Protein AF-A0A6D2JDB3-F1 (afdb_monomer_lite)

Secondary structure (DSSP, 8-state):
---GGGS-SSGGGG-TTSTT-TTHHHHHHHHHTT-HHHHHHHHHHHHHTT-HHHHHHHHHTT-TT-HHHHHHHHHHHHHHT-HHHHHHHHHHHHHHT--TTSHHHHHHHHHHHHHHHTT----SSTT-------GGG--GGGTTS-S-SS--STTHHHHHHHHHHHH-

pLDDT: mean 83.52, std 17.62, range [36.84, 98.5]

Sequence (168 aa):
MCNLTSLCAEPMDILLGERGIKGRPFFEKCLRSRNRQATYFEALRLAVSGNLYRAIILMESNGTEDPYSVLAAAILSILSGDEEDAGMLLRIFAEKHAPLNSDRARSLGICLTRQISSFCPSYFGRNISSFTYPPDLMPPCVFEHRQTPRICNTCSIYWSARRVYSML

Foldseek 3Di:
DPDVVVVPPDLVLLLPPDDPRPCPVVLVVCVVVLPLVSLQLVLLLCVLVLNLVSSLVSLCSSPLQDLLSLLVSLLSCQQQVVQPSNVVSLVSSCVRPHNQQDPRVLVSLVVNLVSSVSNVRPFDLPSTPGGHYHPVLQQPCCVVDDLDPPDRSSCSSVSSSVSSSRRD

Organism: NCBI:txid1685480

Structure (mmCIF, N/CA/C/O backbone):
data_AF-A0A6D2JDB3-F1
#
_entry.id   AF-A0A6D2JDB3-F1
#
loop_
_atom_site.group_PDB
_atom_site.id
_atom_site.type_symbol
_atom_site.label_atom_id
_atom_site.label_alt_id
_atom_site.label_comp_id
_atom_site.label_asym_id
_atom_site.label_entity_id
_atom_site.label_seq_id
_atom_site.pdbx_PDB_ins_code
_atom_site.Cartn_x
_atom_site.Cartn_y
_atom_site.Cartn_z
_atom_site.occupancy
_atom_site.B_iso_or_equiv
_atom_site.auth_seq_id
_atom_site.auth_comp_id
_atom_site.auth_asym_id
_atom_site.auth_atom_id
_atom_site.pdbx_PDB_model_num
ATOM 1 N N . MET A 1 1 ? -8.151 -16.778 14.852 1.00 36.84 1 MET A N 1
ATOM 2 C CA . MET A 1 1 ? -7.940 -15.401 14.350 1.00 36.84 1 MET A CA 1
ATOM 3 C C . MET A 1 1 ? -9.289 -14.705 14.296 1.00 36.84 1 MET A C 1
ATOM 5 O O . MET A 1 1 ? -10.201 -15.259 13.701 1.00 36.84 1 MET A O 1
ATOM 9 N N . CYS A 1 2 ? -9.446 -13.563 14.969 1.00 36.88 2 CYS A N 1
ATOM 10 C CA . CYS A 1 2 ? -10.681 -12.774 14.926 1.00 36.88 2 CYS A CA 1
ATOM 11 C C . CYS A 1 2 ? -10.732 -12.061 13.568 1.00 36.88 2 CYS A C 1
ATOM 13 O O . CYS A 1 2 ? -9.912 -11.181 13.314 1.00 36.88 2 CYS A O 1
ATOM 15 N N . ASN A 1 3 ? -11.612 -12.512 12.677 1.00 47.25 3 ASN A N 1
ATOM 16 C CA . ASN A 1 3 ? -11.744 -11.977 11.330 1.00 47.25 3 ASN A CA 1
ATOM 17 C C . ASN A 1 3 ? -12.623 -10.720 11.402 1.00 47.25 3 ASN A C 1
ATOM 19 O O . ASN A 1 3 ? -13.842 -10.831 11.469 1.00 47.25 3 ASN A O 1
ATOM 23 N N . LEU A 1 4 ? -12.032 -9.521 11.458 1.00 54.72 4 LEU A N 1
ATOM 24 C CA . LEU A 1 4 ? -12.818 -8.280 11.586 1.00 54.72 4 LEU A CA 1
ATOM 25 C C . LEU A 1 4 ? -13.797 -8.102 10.417 1.00 54.72 4 LEU A C 1
ATOM 27 O O . LEU A 1 4 ? -14.872 -7.550 10.607 1.00 54.72 4 LEU A O 1
ATOM 31 N N . THR A 1 5 ? -13.485 -8.652 9.241 1.00 50.12 5 THR A N 1
ATOM 32 C CA . THR A 1 5 ? -14.391 -8.653 8.084 1.00 50.12 5 THR A CA 1
ATOM 33 C C . THR A 1 5 ? -15.610 -9.557 8.251 1.00 50.12 5 THR A C 1
ATOM 35 O O . THR A 1 5 ? -16.585 -9.340 7.549 1.00 50.12 5 THR A O 1
ATOM 38 N N . SER A 1 6 ? -15.615 -10.535 9.170 1.00 44.53 6 SER A N 1
ATOM 39 C CA . SER A 1 6 ? -16.826 -11.321 9.469 1.00 44.53 6 SER A CA 1
ATOM 40 C C . SER A 1 6 ? -17.741 -10.657 10.501 1.00 44.53 6 SER A C 1
ATOM 42 O O . SER A 1 6 ? -18.837 -11.150 10.738 1.00 44.53 6 SER A O 1
ATOM 44 N N . LEU A 1 7 ? -17.289 -9.576 11.147 1.00 44.28 7 LEU A N 1
ATOM 45 C CA . LEU A 1 7 ? -18.079 -8.789 12.103 1.00 44.28 7 LEU A CA 1
ATOM 46 C C . LEU A 1 7 ? -18.714 -7.546 11.466 1.00 44.28 7 LEU A C 1
ATOM 48 O O . LEU A 1 7 ? -19.471 -6.843 12.131 1.00 44.28 7 LEU A O 1
ATOM 52 N N . CYS A 1 8 ? -18.408 -7.280 10.199 1.00 46.88 8 CYS A N 1
ATOM 53 C CA . CYS A 1 8 ? -18.881 -6.122 9.458 1.00 46.88 8 CYS A CA 1
ATOM 54 C C . CYS A 1 8 ? -19.668 -6.650 8.262 1.00 46.88 8 CYS A C 1
ATOM 56 O O . CYS A 1 8 ? -19.078 -7.140 7.300 1.00 46.88 8 CYS A O 1
ATOM 58 N N . ALA A 1 9 ? -20.998 -6.639 8.376 1.00 41.81 9 ALA A N 1
ATOM 59 C CA . ALA A 1 9 ? -21.890 -7.128 7.328 1.00 41.81 9 ALA A CA 1
ATOM 60 C C . ALA A 1 9 ? -21.818 -6.220 6.093 1.00 41.81 9 ALA A C 1
ATOM 62 O O . ALA A 1 9 ? -21.988 -6.692 4.970 1.00 41.81 9 ALA A O 1
ATOM 63 N N . GLU A 1 10 ? -21.472 -4.946 6.298 1.00 42.44 10 GLU A N 1
ATOM 64 C CA . GLU A 1 10 ? -21.186 -4.000 5.229 1.00 42.44 10 GLU A CA 1
ATOM 65 C C . GLU A 1 10 ? -19.848 -3.272 5.456 1.00 42.44 10 GLU A C 1
ATOM 67 O O . GLU A 1 10 ? -19.483 -2.986 6.598 1.00 42.44 10 GLU A O 1
ATOM 72 N N . PRO A 1 11 ? -19.114 -2.889 4.390 1.00 44.84 11 PRO A N 1
ATOM 73 C CA . PRO A 1 11 ? -17.934 -2.017 4.493 1.00 44.84 11 PRO A CA 1
ATOM 74 C C . PRO A 1 11 ? -18.216 -0.709 5.257 1.00 44.84 11 PRO A C 1
ATOM 76 O O . PRO A 1 11 ? -17.314 -0.135 5.865 1.00 44.84 11 PRO A O 1
ATOM 79 N N . MET A 1 12 ? -19.487 -0.287 5.267 1.00 45.12 12 MET A N 1
ATOM 80 C CA . MET A 1 12 ? -20.017 0.871 5.988 1.00 45.12 12 MET A CA 1
ATOM 81 C C . MET A 1 12 ? -20.051 0.683 7.516 1.00 45.12 12 MET A C 1
ATOM 83 O O . MET A 1 12 ? -20.006 1.670 8.243 1.00 45.12 12 MET A O 1
ATOM 87 N N . ASP A 1 13 ? -20.032 -0.549 8.040 1.00 45.94 13 ASP A N 1
ATOM 88 C CA . ASP A 1 13 ? -19.907 -0.797 9.489 1.00 45.94 13 ASP A CA 1
ATOM 89 C C . ASP A 1 13 ? -18.512 -0.410 10.023 1.00 45.94 13 ASP A C 1
ATOM 91 O O . ASP A 1 13 ? -18.325 -0.207 11.227 1.00 45.94 13 ASP A O 1
ATOM 95 N N . ILE A 1 14 ? -17.536 -0.283 9.111 1.00 50.38 14 ILE A N 1
ATOM 96 C CA . ILE A 1 14 ? -16.178 0.236 9.333 1.00 50.38 14 ILE A CA 1
ATOM 97 C C . ILE A 1 14 ? -16.034 1.643 8.721 1.00 50.38 14 ILE A C 1
ATOM 99 O O . ILE A 1 14 ? -14.917 2.143 8.607 1.00 50.38 14 ILE A O 1
ATOM 103 N N . LEU A 1 15 ? -17.115 2.342 8.340 1.00 48.50 15 LEU A N 1
ATOM 104 C CA . LEU A 1 15 ? -17.003 3.769 8.021 1.00 48.50 15 LEU A CA 1
ATOM 105 C C . LEU A 1 15 ? -16.754 4.561 9.303 1.00 48.50 15 LEU A C 1
ATOM 107 O O . LEU A 1 15 ? -17.623 5.122 9.965 1.00 48.50 15 LEU A O 1
ATOM 111 N N . LEU A 1 16 ? -15.481 4.575 9.659 1.00 53.53 16 LEU A N 1
ATOM 112 C CA . LEU A 1 16 ? -14.884 5.297 10.753 1.00 53.53 16 LEU A CA 1
ATOM 113 C C . LEU A 1 16 ? -14.836 6.778 10.343 1.00 53.53 16 LEU A C 1
ATOM 115 O O . LEU A 1 16 ? -13.809 7.290 9.913 1.00 53.53 16 LEU A O 1
ATOM 119 N N . GLY A 1 17 ? -15.975 7.454 10.429 1.00 39.03 17 GLY A N 1
ATOM 120 C CA . GLY A 1 17 ? -16.103 8.878 10.109 1.00 39.03 17 GLY A CA 1
ATOM 121 C C . GLY A 1 17 ? -17.090 9.604 11.014 1.00 39.03 17 GLY A C 1
ATOM 122 O O . GLY A 1 17 ? -16.839 10.742 11.400 1.00 39.03 17 GLY A O 1
ATOM 123 N N . GLU A 1 18 ? -18.150 8.927 11.456 1.00 40.22 18 GLU A N 1
ATOM 124 C CA . GLU A 1 18 ? -19.185 9.539 12.285 1.00 40.22 18 GLU A CA 1
ATOM 125 C C . GLU A 1 18 ? -19.285 8.860 13.655 1.00 40.22 18 GLU A C 1
ATOM 127 O O . GLU A 1 18 ? -19.338 7.633 13.790 1.00 40.22 18 GLU A O 1
ATOM 132 N N . ARG A 1 19 ? -19.296 9.677 14.716 1.00 40.16 19 ARG A N 1
ATOM 133 C CA . ARG A 1 19 ? -19.653 9.226 16.066 1.00 40.16 19 ARG A CA 1
ATOM 134 C C . ARG A 1 19 ? -21.084 8.679 16.003 1.00 40.16 19 ARG A C 1
ATOM 136 O O . ARG A 1 19 ? -22.013 9.463 15.876 1.00 40.16 19 ARG A O 1
ATOM 143 N N . GLY A 1 20 ? -21.266 7.361 16.099 1.00 44.31 20 GLY A N 1
ATOM 144 C CA . GLY A 1 20 ? -22.612 6.767 16.127 1.00 44.31 20 GLY A CA 1
ATOM 145 C C . GLY A 1 20 ? -22.735 5.316 15.657 1.00 44.31 20 GLY A C 1
ATOM 146 O O . GLY A 1 20 ? -23.745 4.680 15.946 1.00 44.31 20 GLY A O 1
ATOM 147 N N . ILE A 1 21 ? -21.724 4.749 14.990 1.00 53.97 21 ILE A N 1
ATOM 148 C CA . ILE A 1 21 ? -21.792 3.360 14.506 1.00 53.97 21 ILE A CA 1
ATOM 149 C C . ILE A 1 21 ? -21.445 2.378 15.637 1.00 53.97 21 ILE A C 1
ATOM 151 O O . ILE A 1 21 ? -20.402 2.495 16.290 1.00 53.97 21 ILE A O 1
ATOM 155 N N . LYS A 1 22 ? -22.308 1.373 15.849 1.00 53.72 22 LYS A N 1
ATOM 156 C CA . LYS A 1 22 ? -22.229 0.361 16.927 1.00 53.72 22 LYS A CA 1
ATOM 157 C C . LYS A 1 22 ? -20.887 -0.401 16.994 1.00 53.72 22 LYS A C 1
ATOM 159 O O . LYS A 1 22 ? -20.575 -0.973 18.036 1.00 53.72 22 LYS A O 1
ATOM 164 N N . GLY A 1 23 ? -20.077 -0.381 15.931 1.00 64.25 23 GLY A N 1
ATOM 165 C CA . GLY A 1 23 ? -18.778 -1.060 15.841 1.00 64.25 23 GLY A CA 1
ATOM 166 C C . GLY A 1 23 ? -17.559 -0.285 16.369 1.00 64.25 23 GLY A C 1
ATOM 167 O O . GLY A 1 23 ? -16.539 -0.912 16.670 1.00 64.25 23 GLY A O 1
ATOM 168 N N . ARG A 1 24 ? -17.624 1.049 16.542 1.00 71.38 24 ARG A N 1
ATOM 169 C CA . ARG A 1 24 ? -16.438 1.863 16.904 1.00 71.38 24 ARG A CA 1
ATOM 170 C C . ARG A 1 24 ? -15.790 1.452 18.240 1.00 71.38 24 ARG A C 1
ATOM 172 O O . ARG A 1 24 ? -14.570 1.288 18.253 1.00 71.38 24 ARG A O 1
ATOM 179 N N . PRO A 1 25 ? -16.535 1.200 19.337 1.00 76.44 25 PRO A N 1
ATOM 180 C CA . PRO A 1 25 ? -15.920 0.782 20.600 1.00 76.44 25 PRO A CA 1
ATOM 181 C C . PRO A 1 25 ? -15.194 -0.568 20.512 1.00 76.44 25 PRO A C 1
ATOM 183 O O . PRO A 1 25 ? -14.181 -0.771 21.179 1.00 76.44 25 PRO A O 1
ATOM 186 N N . PHE A 1 26 ? -15.696 -1.502 19.697 1.00 75.94 26 PHE A N 1
ATOM 187 C CA . PHE A 1 26 ? -15.031 -2.787 19.469 1.00 75.94 26 PHE A CA 1
ATOM 188 C C . PHE A 1 26 ? -13.758 -2.608 18.636 1.00 75.94 26 PHE A C 1
ATOM 190 O O . PHE A 1 26 ? -12.701 -3.102 19.023 1.00 75.94 26 PHE A O 1
ATOM 197 N N . PHE A 1 27 ? -13.829 -1.829 17.555 1.00 79.81 27 PHE A N 1
ATOM 198 C CA . PHE A 1 27 ? -12.667 -1.494 16.734 1.00 79.81 27 PHE A CA 1
ATOM 199 C C . PHE A 1 27 ? -11.551 -0.830 17.556 1.00 79.81 27 PHE A C 1
ATOM 201 O O . PHE A 1 27 ? -10.388 -1.213 17.458 1.00 79.81 27 PHE A O 1
ATOM 208 N N . GLU A 1 28 ? -11.900 0.104 18.443 1.00 82.00 28 GLU A N 1
ATOM 209 C CA . GLU A 1 28 ? -10.940 0.740 19.350 1.00 82.00 28 GLU A CA 1
ATOM 210 C C . GLU A 1 28 ? -10.292 -0.249 20.322 1.00 82.00 28 GLU A C 1
ATOM 212 O O . GLU A 1 28 ? -9.105 -0.117 20.623 1.00 82.00 28 GLU A O 1
ATOM 217 N N . LYS A 1 29 ? -11.026 -1.265 20.795 1.00 84.50 29 LYS A N 1
ATOM 218 C CA . LYS A 1 29 ? -10.425 -2.361 21.570 1.00 84.50 29 LYS A CA 1
ATOM 219 C C . LYS A 1 29 ? -9.432 -3.149 20.714 1.00 84.50 29 LYS A C 1
ATOM 221 O O . LYS A 1 29 ? -8.321 -3.390 21.173 1.00 84.50 29 LYS A O 1
ATOM 226 N N . CYS A 1 30 ? -9.780 -3.484 19.469 1.00 86.31 30 CYS A N 1
ATOM 227 C CA . CYS A 1 30 ? -8.868 -4.167 18.546 1.00 86.31 30 CYS A CA 1
ATOM 228 C C . CYS A 1 30 ? -7.588 -3.360 18.282 1.00 86.31 30 CYS A C 1
ATOM 230 O O . CYS A 1 30 ? -6.501 -3.938 18.291 1.00 86.31 30 CYS A O 1
ATOM 232 N N . LEU A 1 31 ? -7.701 -2.039 18.111 1.00 85.88 31 LEU A N 1
ATOM 233 C CA . LEU A 1 31 ? -6.550 -1.142 17.977 1.00 85.88 31 LEU A CA 1
ATOM 234 C C . LEU A 1 31 ? -5.658 -1.157 19.221 1.00 85.88 31 LEU A C 1
ATOM 236 O O . LEU A 1 31 ? -4.447 -1.331 19.106 1.00 85.88 31 LEU A O 1
ATOM 240 N N . ARG A 1 32 ? -6.242 -1.039 20.423 1.00 87.38 32 ARG A N 1
ATOM 241 C CA . ARG A 1 32 ? -5.481 -1.105 21.688 1.00 87.38 32 ARG A CA 1
ATOM 242 C C . ARG A 1 32 ? -4.769 -2.447 21.863 1.00 87.38 32 ARG A C 1
ATOM 244 O O . ARG A 1 32 ? -3.681 -2.489 22.426 1.00 87.38 32 ARG A O 1
ATOM 251 N N . SER A 1 33 ? -5.352 -3.526 21.346 1.00 88.19 33 SER A N 1
ATOM 252 C CA . SER A 1 33 ? -4.750 -4.864 21.324 1.00 88.19 33 SER A CA 1
ATOM 253 C C . SER A 1 33 ? -3.759 -5.091 20.174 1.00 88.19 33 SER A C 1
ATOM 255 O O . SER A 1 33 ? -3.320 -6.224 19.989 1.00 88.19 33 SER A O 1
ATOM 257 N N . ARG A 1 34 ? -3.404 -4.057 19.395 1.00 86.88 34 ARG A N 1
ATOM 258 C CA . ARG A 1 34 ? -2.493 -4.138 18.236 1.00 86.88 34 ARG A CA 1
ATOM 259 C C . ARG A 1 34 ? -2.915 -5.187 17.199 1.00 86.88 34 ARG A C 1
ATOM 261 O O . ARG A 1 34 ? -2.085 -5.883 16.616 1.00 86.88 34 ARG A O 1
ATOM 268 N N . ASN A 1 35 ? -4.220 -5.334 16.972 1.00 90.44 35 ASN A N 1
ATOM 269 C CA . ASN A 1 35 ? -4.718 -6.204 15.914 1.00 90.44 35 ASN A CA 1
ATOM 270 C C . ASN A 1 35 ? -4.296 -5.649 14.544 1.00 90.44 35 ASN A C 1
ATOM 272 O O . ASN A 1 35 ? -4.711 -4.552 14.180 1.00 90.44 35 ASN A O 1
ATOM 276 N N . ARG A 1 36 ? -3.535 -6.434 13.769 1.00 90.00 36 ARG A N 1
ATOM 277 C CA . ARG A 1 36 ? -2.964 -5.986 12.486 1.00 90.00 36 ARG A CA 1
ATOM 278 C C . ARG A 1 36 ? -3.999 -5.428 11.513 1.00 90.00 36 ARG A C 1
ATOM 280 O O . ARG A 1 36 ? -3.769 -4.391 10.900 1.00 90.00 36 ARG A O 1
ATOM 287 N N . GLN A 1 37 ? -5.152 -6.085 11.405 1.00 89.38 37 GLN A N 1
ATOM 288 C CA . GLN A 1 37 ? -6.220 -5.669 10.501 1.00 89.38 37 GLN A CA 1
ATOM 289 C C . GLN A 1 37 ? -6.844 -4.342 10.954 1.00 89.38 37 GLN A C 1
ATOM 291 O O . GLN A 1 37 ? -7.047 -3.455 10.131 1.00 89.38 37 GLN A O 1
ATOM 296 N N . ALA A 1 38 ? -7.096 -4.171 12.255 1.00 88.81 38 ALA A N 1
ATOM 297 C CA . ALA A 1 38 ? -7.592 -2.902 12.789 1.00 88.81 38 ALA A CA 1
ATOM 298 C C . ALA A 1 38 ? -6.576 -1.768 12.580 1.00 88.81 38 ALA A C 1
ATOM 300 O O . ALA A 1 38 ? -6.945 -0.702 12.095 1.00 88.81 38 ALA A O 1
ATOM 301 N N . THR A 1 39 ? -5.299 -2.023 12.880 1.00 91.50 39 THR A N 1
ATOM 302 C CA . THR A 1 39 ? -4.186 -1.090 12.653 1.00 91.50 39 THR A CA 1
ATOM 303 C C . THR A 1 39 ? -4.124 -0.646 11.191 1.00 91.50 39 THR A C 1
ATOM 305 O O . THR A 1 39 ? -4.078 0.549 10.909 1.00 91.50 39 THR A O 1
ATOM 308 N N . TYR A 1 40 ? -4.212 -1.598 10.259 1.00 93.94 40 TYR A N 1
ATOM 309 C CA . TYR A 1 40 ? -4.222 -1.336 8.822 1.00 93.94 40 TYR A CA 1
ATOM 310 C C . TYR A 1 40 ? -5.393 -0.433 8.402 1.00 93.94 40 TYR A C 1
ATOM 312 O O . TYR A 1 40 ? -5.185 0.586 7.745 1.00 93.94 40 TYR A O 1
ATOM 320 N N . PHE A 1 41 ? -6.623 -0.753 8.816 1.00 91.56 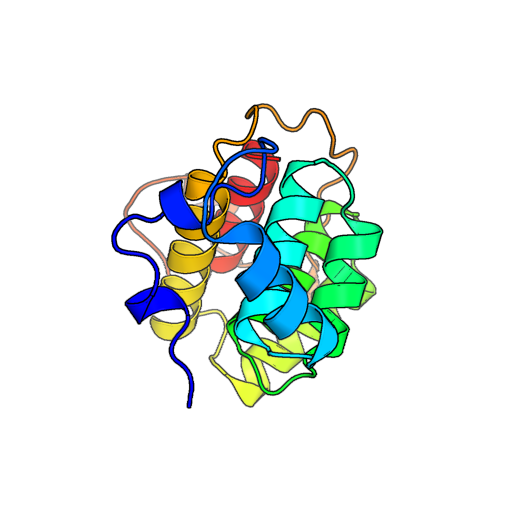41 PHE A N 1
ATOM 321 C CA . PHE A 1 41 ? -7.796 0.049 8.446 1.00 91.56 41 PHE A CA 1
ATOM 322 C C . PHE A 1 41 ? -7.810 1.439 9.093 1.00 91.56 41 PHE A C 1
ATOM 324 O O . PHE A 1 41 ? -8.237 2.400 8.453 1.00 91.56 41 PHE A O 1
ATOM 331 N N . GLU A 1 42 ? -7.315 1.586 10.324 1.00 91.12 42 GLU A N 1
ATOM 332 C CA . GLU A 1 42 ? -7.157 2.910 10.938 1.00 91.12 42 GLU A CA 1
ATOM 333 C C . GLU A 1 42 ? -6.095 3.738 10.204 1.00 91.12 42 GLU A C 1
ATOM 335 O O . GLU A 1 42 ? -6.278 4.942 10.032 1.00 91.12 42 GLU A O 1
ATOM 340 N N . ALA A 1 43 ? -5.030 3.108 9.702 1.00 94.19 43 ALA A N 1
ATOM 341 C CA . ALA A 1 43 ? -4.034 3.793 8.887 1.00 94.19 43 ALA A CA 1
ATOM 342 C C . ALA A 1 43 ? -4.627 4.291 7.561 1.00 94.19 43 ALA A C 1
ATOM 344 O O . ALA A 1 43 ? -4.409 5.443 7.192 1.00 94.19 43 ALA A O 1
ATOM 345 N N . LEU A 1 44 ? -5.447 3.479 6.880 1.00 93.50 44 LEU A N 1
ATOM 346 C CA . LEU A 1 44 ? -6.166 3.925 5.679 1.00 93.50 44 LEU A CA 1
ATOM 347 C C . LEU A 1 44 ? -7.083 5.118 5.973 1.00 93.50 44 LEU A C 1
ATOM 349 O O . LEU A 1 44 ? -7.070 6.102 5.235 1.00 93.50 44 LEU A O 1
ATOM 353 N N . ARG A 1 45 ? -7.831 5.072 7.081 1.00 90.19 45 ARG A N 1
ATOM 354 C CA . ARG A 1 45 ? -8.682 6.184 7.526 1.00 90.19 45 ARG A CA 1
ATOM 355 C C . ARG A 1 45 ? -7.871 7.463 7.765 1.00 90.19 45 ARG A C 1
ATOM 357 O O . ARG A 1 45 ? -8.298 8.546 7.368 1.00 90.19 45 ARG A O 1
ATOM 364 N N . LEU A 1 46 ? -6.704 7.348 8.404 1.00 90.94 46 LEU A N 1
ATOM 365 C CA . LEU A 1 46 ? -5.795 8.474 8.631 1.00 90.94 46 LEU A CA 1
ATOM 366 C C . LEU A 1 46 ? -5.274 9.054 7.312 1.00 90.94 46 LEU A C 1
ATOM 368 O O . LEU A 1 46 ? -5.298 10.276 7.154 1.00 90.94 46 LEU A O 1
ATOM 372 N N . ALA A 1 47 ? -4.891 8.201 6.359 1.00 91.50 47 ALA A N 1
ATOM 373 C CA . ALA A 1 47 ? -4.455 8.629 5.033 1.00 91.50 47 ALA A CA 1
ATOM 374 C C . ALA A 1 47 ? -5.562 9.405 4.301 1.00 91.50 47 ALA A C 1
ATOM 376 O O . ALA A 1 47 ? -5.313 10.497 3.803 1.00 91.50 47 ALA A O 1
ATOM 377 N N . VAL A 1 48 ? -6.803 8.902 4.331 1.00 89.19 48 VAL A N 1
ATOM 378 C CA . VAL A 1 48 ? -7.990 9.577 3.766 1.00 89.19 48 VAL A CA 1
ATOM 379 C C . VAL A 1 48 ? -8.279 10.917 4.440 1.00 89.19 48 VAL A C 1
ATOM 381 O O . VAL A 1 48 ? -8.683 11.863 3.772 1.00 89.19 48 VAL A O 1
ATOM 384 N N . SER A 1 49 ? -8.006 11.048 5.740 1.00 87.50 49 SER A N 1
ATOM 385 C CA . SE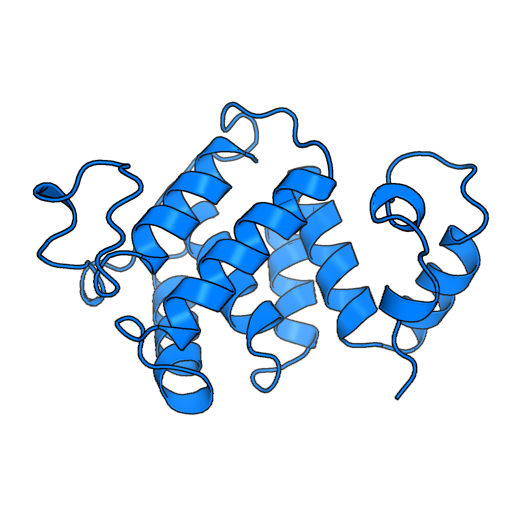R A 1 49 ? -8.107 12.336 6.442 1.00 87.50 49 SER A CA 1
ATOM 386 C C . SER A 1 49 ? -6.945 13.307 6.169 1.00 87.50 49 SER A C 1
ATOM 388 O O . SER A 1 49 ? -6.905 14.379 6.767 1.00 87.50 49 SER A O 1
ATOM 390 N N . GLY A 1 50 ? -5.988 12.935 5.310 1.00 87.50 50 GLY A N 1
ATOM 391 C CA . GLY A 1 50 ? -4.819 13.747 4.961 1.00 87.50 50 GLY A CA 1
ATOM 392 C C . GLY A 1 50 ? -3.610 13.571 5.887 1.00 87.50 50 GLY A C 1
ATOM 393 O O . GLY A 1 50 ? -2.612 14.269 5.735 1.00 87.50 50 GLY A O 1
ATOM 394 N N . ASN A 1 51 ? -3.650 12.644 6.849 1.00 90.75 51 ASN A N 1
ATOM 395 C CA . ASN A 1 51 ? -2.548 12.415 7.786 1.00 90.75 51 ASN A CA 1
ATOM 396 C C . ASN A 1 51 ? -1.659 11.244 7.336 1.00 90.75 51 ASN A C 1
ATOM 398 O O . ASN A 1 51 ? -1.637 10.186 7.971 1.00 90.75 51 ASN A O 1
ATOM 402 N N . LEU A 1 52 ? -0.940 11.441 6.225 1.00 92.06 52 LEU A N 1
ATOM 403 C CA . LEU A 1 52 ? -0.075 10.416 5.625 1.00 92.06 52 LEU A CA 1
ATOM 404 C C . LEU A 1 52 ? 1.014 9.937 6.590 1.00 92.06 52 LEU A C 1
ATOM 406 O O . LEU A 1 52 ? 1.192 8.736 6.757 1.00 92.06 52 LEU A O 1
ATOM 410 N N . TYR A 1 53 ? 1.677 10.859 7.291 1.00 93.12 53 TYR A N 1
ATOM 411 C CA . TYR A 1 53 ? 2.760 10.530 8.222 1.00 93.12 53 TYR A CA 1
ATOM 412 C C . TYR A 1 53 ? 2.319 9.541 9.312 1.00 93.12 53 TYR A C 1
ATOM 414 O O . TYR A 1 53 ? 2.950 8.507 9.523 1.00 93.12 53 TYR A O 1
ATOM 422 N N . ARG A 1 54 ? 1.188 9.809 9.983 1.00 94.88 54 ARG A N 1
ATOM 423 C CA . ARG A 1 54 ? 0.674 8.881 11.004 1.00 94.88 54 ARG A CA 1
ATOM 424 C C . ARG A 1 54 ? 0.170 7.577 10.401 1.00 94.88 54 ARG A C 1
ATOM 426 O O . ARG A 1 54 ? 0.255 6.551 11.069 1.00 94.88 54 ARG A O 1
ATOM 433 N N . ALA A 1 55 ? -0.369 7.612 9.184 1.00 95.50 55 ALA A N 1
ATOM 434 C CA . ALA A 1 55 ? -0.795 6.406 8.489 1.00 95.50 55 ALA A CA 1
ATOM 435 C C . ALA A 1 55 ? 0.394 5.476 8.198 1.00 95.50 55 ALA A C 1
ATOM 437 O O . ALA A 1 55 ? 0.310 4.294 8.519 1.00 95.50 55 ALA A O 1
ATOM 438 N N . ILE A 1 56 ? 1.505 6.012 7.681 1.00 96.44 56 ILE A N 1
ATOM 439 C CA . ILE A 1 56 ? 2.733 5.255 7.384 1.00 96.44 56 ILE A CA 1
ATOM 440 C C . ILE A 1 56 ? 3.277 4.596 8.655 1.00 96.44 56 ILE A C 1
ATOM 442 O O . ILE A 1 56 ? 3.370 3.372 8.706 1.00 96.44 56 ILE A O 1
ATOM 446 N N . ILE A 1 57 ? 3.490 5.370 9.727 1.00 96.44 57 ILE A N 1
ATOM 447 C CA . ILE A 1 57 ? 3.969 4.841 11.020 1.00 96.44 57 ILE A CA 1
ATOM 448 C C . ILE A 1 57 ? 3.079 3.704 11.527 1.00 96.44 57 ILE A C 1
ATOM 450 O O . ILE A 1 57 ? 3.553 2.693 12.053 1.00 96.44 57 ILE A O 1
ATOM 454 N N . LEU A 1 58 ? 1.762 3.867 11.397 1.00 95.12 58 LEU A N 1
ATOM 455 C CA . LEU A 1 58 ? 0.819 2.871 11.875 1.00 95.12 58 LEU A CA 1
ATOM 456 C C . LEU A 1 58 ? 0.896 1.585 11.037 1.00 95.12 58 LEU A C 1
ATOM 458 O O . LEU A 1 58 ? 0.863 0.496 11.608 1.00 95.12 58 LEU A O 1
ATOM 462 N N . MET A 1 59 ? 1.067 1.689 9.717 1.00 95.00 59 MET A N 1
ATOM 463 C CA . MET A 1 59 ? 1.279 0.529 8.845 1.00 95.00 59 MET A CA 1
ATOM 464 C C . MET A 1 59 ? 2.596 -0.183 9.144 1.00 95.00 59 MET A C 1
ATOM 466 O O . MET A 1 59 ? 2.607 -1.404 9.273 1.00 95.00 59 MET A O 1
ATOM 470 N N . GLU A 1 60 ? 3.686 0.552 9.334 1.00 94.88 60 GLU A N 1
ATOM 471 C CA . GLU A 1 60 ? 4.990 -0.025 9.676 1.00 94.88 60 GLU A CA 1
ATOM 472 C C . GLU A 1 60 ? 4.976 -0.740 11.030 1.00 94.88 60 GLU A C 1
ATOM 474 O O . GLU A 1 60 ? 5.648 -1.756 11.208 1.00 94.88 60 GLU A O 1
ATOM 479 N N . SER A 1 61 ? 4.139 -0.287 11.970 1.00 94.38 61 SER A N 1
ATOM 480 C CA . SER A 1 61 ? 3.968 -0.952 13.268 1.00 94.38 61 SER A CA 1
ATOM 481 C C . SER A 1 61 ? 3.392 -2.375 13.168 1.00 94.38 61 SER A C 1
ATOM 483 O O . SER A 1 61 ? 3.561 -3.169 14.099 1.00 94.38 61 SER A O 1
ATOM 485 N N . ASN A 1 62 ? 2.759 -2.737 12.041 1.00 93.56 62 ASN A N 1
ATOM 486 C CA . ASN A 1 62 ? 2.353 -4.118 11.758 1.00 93.56 62 ASN A CA 1
ATOM 487 C C . ASN A 1 62 ? 3.529 -5.027 11.362 1.00 93.56 62 ASN A C 1
ATOM 489 O O . ASN A 1 62 ? 3.360 -6.251 11.302 1.00 93.56 62 ASN A O 1
ATOM 493 N N . GLY A 1 63 ? 4.710 -4.447 11.142 1.00 92.62 63 GLY A N 1
ATOM 494 C CA . GLY A 1 63 ? 5.904 -5.127 10.671 1.00 92.62 63 GLY A CA 1
ATOM 495 C C . GLY A 1 63 ? 5.845 -5.463 9.183 1.00 92.62 63 GLY A C 1
ATOM 496 O O . GLY A 1 63 ? 4.921 -5.098 8.459 1.00 92.62 63 GLY A O 1
ATOM 497 N N . THR A 1 64 ? 6.845 -6.212 8.727 1.00 94.31 64 THR A N 1
ATOM 498 C CA . THR A 1 64 ? 7.033 -6.532 7.303 1.00 94.31 64 THR A CA 1
ATOM 499 C C . THR A 1 64 ? 6.360 -7.834 6.862 1.00 94.31 64 THR A C 1
ATOM 501 O O . THR A 1 64 ? 6.500 -8.232 5.711 1.00 94.31 64 THR A O 1
ATOM 504 N N . GLU A 1 65 ? 5.616 -8.492 7.754 1.00 93.50 65 GLU A N 1
ATOM 505 C CA . GLU A 1 65 ? 4.954 -9.782 7.504 1.00 93.50 65 GLU A CA 1
ATOM 506 C C . GLU A 1 65 ? 3.531 -9.637 6.938 1.00 93.50 65 GLU A C 1
ATOM 508 O O . GLU A 1 65 ? 2.964 -10.610 6.446 1.00 93.50 65 GLU A O 1
ATOM 513 N N . ASP A 1 66 ? 2.932 -8.442 6.998 1.00 93.38 66 ASP A N 1
ATOM 514 C CA . ASP A 1 66 ? 1.610 -8.186 6.420 1.00 93.38 66 ASP A CA 1
ATOM 515 C C . ASP A 1 66 ? 1.730 -7.513 5.037 1.00 93.38 66 ASP A C 1
ATOM 517 O O . ASP A 1 66 ? 2.111 -6.341 4.964 1.00 93.38 66 ASP A O 1
ATOM 521 N N . PRO A 1 67 ? 1.379 -8.200 3.930 1.00 95.56 67 PRO A N 1
ATOM 522 C CA . PRO A 1 67 ? 1.566 -7.668 2.579 1.00 95.56 67 PRO A CA 1
ATOM 523 C C . PRO A 1 67 ? 0.768 -6.387 2.326 1.00 95.56 67 PRO A C 1
ATOM 525 O O . PRO A 1 67 ? 1.208 -5.531 1.560 1.00 95.56 67 PRO A O 1
ATOM 528 N N . TYR A 1 68 ? -0.406 -6.254 2.951 1.00 95.12 68 TYR A N 1
ATOM 529 C CA . TYR A 1 68 ? -1.261 -5.081 2.792 1.00 95.12 68 TYR A CA 1
ATOM 530 C C . TYR A 1 68 ? -0.643 -3.850 3.442 1.00 95.12 68 TYR A C 1
ATOM 532 O O . TYR A 1 68 ? -0.593 -2.801 2.806 1.00 95.12 68 TYR A O 1
ATOM 540 N N . SER A 1 69 ? -0.148 -3.981 4.672 1.00 96.62 69 SER A N 1
ATOM 541 C CA . SER A 1 69 ? 0.501 -2.888 5.395 1.00 96.62 69 SER A CA 1
ATOM 542 C C . SER A 1 69 ? 1.790 -2.453 4.708 1.00 96.62 69 SER A C 1
ATOM 544 O O . SER A 1 69 ? 1.971 -1.258 4.511 1.00 96.62 69 SER A O 1
ATOM 546 N N . VAL 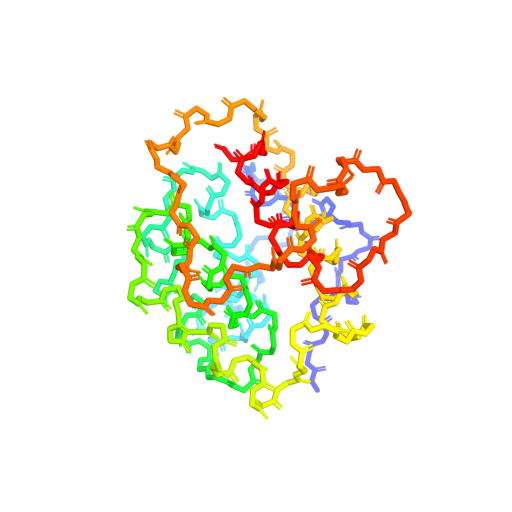A 1 70 ? 2.636 -3.389 4.259 1.00 98.31 70 VAL A N 1
ATOM 547 C CA . VAL A 1 70 ? 3.884 -3.038 3.554 1.00 98.31 70 VAL A CA 1
ATOM 548 C C . VAL A 1 70 ? 3.591 -2.330 2.231 1.00 98.31 70 VAL A C 1
ATOM 550 O O . VAL A 1 70 ? 4.152 -1.269 1.969 1.00 98.31 70 VAL A O 1
ATOM 553 N N . LEU A 1 71 ? 2.692 -2.874 1.400 1.00 98.31 71 LEU A N 1
ATOM 554 C CA . LEU A 1 71 ? 2.371 -2.256 0.111 1.00 98.31 71 LEU A CA 1
ATOM 555 C C . LEU A 1 71 ? 1.705 -0.889 0.282 1.00 98.31 71 LEU A C 1
ATOM 557 O O . LEU A 1 71 ? 1.986 0.039 -0.476 1.00 98.31 71 LEU A O 1
ATOM 561 N N . ALA A 1 72 ? 0.805 -0.767 1.257 1.00 97.69 72 ALA A N 1
ATOM 562 C CA . ALA A 1 72 ? 0.139 0.492 1.531 1.00 97.69 72 ALA A CA 1
ATOM 563 C C . ALA A 1 72 ? 1.126 1.532 2.072 1.00 97.69 72 ALA A C 1
ATOM 565 O O . ALA A 1 72 ? 1.115 2.645 1.560 1.00 97.69 72 ALA A O 1
ATOM 566 N N . ALA A 1 73 ? 2.023 1.169 2.996 1.00 98.12 73 ALA A N 1
ATOM 567 C CA . ALA A 1 73 ? 3.073 2.061 3.485 1.00 98.12 73 ALA A CA 1
ATOM 568 C C . ALA A 1 73 ? 3.953 2.547 2.328 1.00 98.12 73 ALA A C 1
ATOM 570 O O . ALA A 1 73 ? 4.094 3.749 2.148 1.00 98.12 73 ALA A O 1
ATOM 571 N N . ALA A 1 74 ? 4.411 1.633 1.462 1.00 98.25 74 ALA A N 1
ATOM 572 C CA . ALA A 1 74 ? 5.207 1.978 0.286 1.00 98.25 74 ALA A CA 1
ATOM 573 C C . ALA A 1 74 ? 4.500 3.001 -0.618 1.00 98.25 74 ALA A C 1
ATOM 575 O O . ALA A 1 74 ? 5.094 3.986 -1.049 1.00 98.25 74 ALA A O 1
ATOM 576 N N . ILE A 1 75 ? 3.209 2.785 -0.892 1.00 97.62 75 ILE A N 1
ATOM 577 C CA . ILE A 1 75 ? 2.410 3.709 -1.702 1.00 97.62 75 ILE A CA 1
ATOM 578 C C . ILE A 1 75 ? 2.225 5.049 -0.988 1.00 97.62 75 ILE A C 1
ATOM 580 O O . ILE A 1 75 ? 2.343 6.087 -1.627 1.00 97.62 75 ILE A O 1
ATOM 584 N N . LEU A 1 76 ? 1.963 5.064 0.316 1.00 96.25 76 LEU A N 1
ATOM 585 C CA . LEU A 1 76 ? 1.839 6.320 1.051 1.00 96.25 76 LEU A CA 1
ATOM 586 C C . LEU A 1 76 ? 3.171 7.090 1.107 1.00 96.25 76 LEU A C 1
ATOM 588 O O . LEU A 1 76 ? 3.126 8.313 1.007 1.00 96.25 76 LEU A O 1
ATOM 592 N N . SER A 1 77 ? 4.323 6.413 1.156 1.00 96.94 77 SER A N 1
ATOM 593 C CA . SER A 1 77 ? 5.651 7.042 1.062 1.00 96.94 77 SER A CA 1
ATOM 594 C C . SER A 1 77 ? 5.903 7.679 -0.314 1.00 96.94 77 SER A C 1
ATOM 596 O O . SER A 1 77 ? 6.369 8.813 -0.400 1.00 96.94 77 SER A O 1
ATOM 598 N N . ILE A 1 78 ? 5.476 7.027 -1.409 1.00 96.94 78 ILE A N 1
ATOM 599 C CA . ILE A 1 78 ? 5.483 7.631 -2.764 1.00 96.94 78 ILE A CA 1
ATOM 600 C C . ILE A 1 78 ? 4.687 8.940 -2.770 1.00 96.94 78 ILE A C 1
ATOM 602 O O . ILE A 1 78 ? 5.078 9.929 -3.393 1.00 96.94 78 ILE A O 1
ATOM 606 N N . LEU A 1 79 ? 3.543 8.928 -2.090 1.00 94.38 79 LEU A N 1
ATOM 607 C CA . LEU A 1 79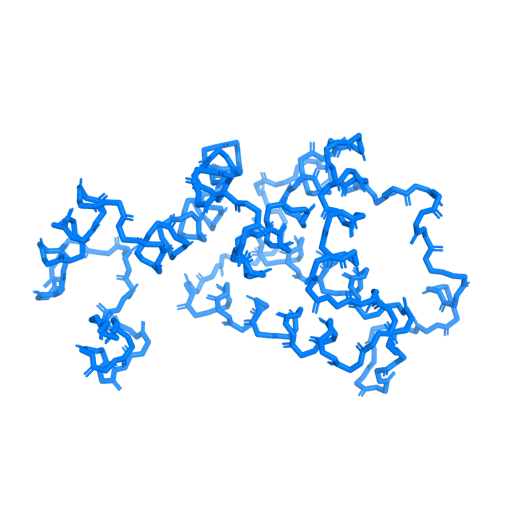 ? 2.621 10.052 -1.989 1.00 94.38 79 LEU A CA 1
ATOM 608 C C . LEU A 1 79 ? 3.127 11.150 -1.039 1.00 94.38 79 LEU A C 1
ATOM 610 O O . LEU A 1 79 ? 2.768 12.304 -1.221 1.00 94.38 79 LEU A O 1
ATOM 614 N N . SER A 1 80 ? 3.968 10.841 -0.052 1.00 92.88 80 SER A N 1
ATOM 615 C CA . SER A 1 80 ? 4.655 11.864 0.749 1.00 92.88 80 SER A CA 1
ATOM 616 C C . SER A 1 80 ? 5.909 12.410 0.064 1.00 92.88 80 SER A C 1
ATOM 618 O O . SER A 1 80 ? 6.458 13.418 0.504 1.00 92.88 80 SER A O 1
ATOM 620 N N . GLY A 1 81 ? 6.334 11.802 -1.047 1.00 93.44 81 GLY A N 1
ATOM 621 C CA . GLY A 1 81 ? 7.560 12.157 -1.756 1.00 93.44 81 GLY A CA 1
ATOM 622 C C . GLY A 1 81 ? 8.820 11.582 -1.110 1.00 93.44 81 GLY A C 1
ATOM 623 O O . GLY A 1 81 ? 9.914 12.034 -1.437 1.00 93.44 81 GLY A O 1
ATOM 624 N N . ASP A 1 82 ? 8.665 10.607 -0.212 1.00 94.69 82 ASP A N 1
ATOM 625 C CA . ASP A 1 82 ? 9.771 9.899 0.423 1.00 94.69 82 ASP A CA 1
ATOM 626 C C . ASP A 1 82 ? 10.215 8.737 -0.473 1.00 94.69 82 ASP A C 1
ATOM 628 O O . ASP A 1 82 ? 9.700 7.618 -0.409 1.00 94.69 82 ASP A O 1
ATOM 632 N N . GLU A 1 83 ? 11.116 9.056 -1.400 1.00 95.25 83 GLU A N 1
ATOM 633 C CA . GLU A 1 83 ? 11.609 8.123 -2.412 1.00 95.25 83 GLU A CA 1
ATOM 634 C C . GLU A 1 83 ? 12.387 6.950 -1.801 1.00 95.25 83 GLU A C 1
ATOM 636 O O . GLU A 1 83 ? 12.269 5.815 -2.274 1.00 95.25 83 GLU A O 1
ATOM 641 N N . GLU A 1 84 ? 13.163 7.213 -0.748 1.00 96.00 84 GLU A N 1
ATOM 642 C CA . GLU A 1 84 ? 14.021 6.220 -0.105 1.00 96.00 84 GLU A CA 1
ATOM 643 C C . GLU A 1 84 ? 13.173 5.159 0.603 1.00 96.00 84 GLU A C 1
ATOM 645 O O . GLU A 1 84 ? 13.304 3.964 0.299 1.00 96.00 84 GLU A O 1
ATOM 650 N N . ASP A 1 85 ? 12.228 5.590 1.447 1.00 96.06 85 ASP A N 1
ATOM 651 C CA . ASP A 1 85 ? 11.326 4.680 2.155 1.00 96.06 85 ASP A CA 1
ATOM 652 C C . ASP A 1 85 ? 10.403 3.938 1.187 1.00 96.06 85 ASP A C 1
ATOM 654 O O . ASP A 1 85 ? 10.211 2.722 1.305 1.00 96.06 85 ASP A O 1
ATOM 658 N N . ALA A 1 86 ? 9.879 4.629 0.170 1.00 97.56 86 ALA A N 1
ATOM 659 C CA . ALA A 1 86 ? 9.093 3.993 -0.882 1.00 97.56 86 ALA A CA 1
ATOM 660 C C . ALA A 1 86 ? 9.877 2.870 -1.577 1.00 97.56 86 ALA A C 1
ATOM 662 O O . ALA A 1 86 ? 9.359 1.763 -1.759 1.00 97.56 86 ALA A O 1
ATOM 663 N N . GLY A 1 87 ? 11.130 3.135 -1.956 1.00 98.12 87 GLY A N 1
ATOM 664 C CA . GLY A 1 87 ? 11.998 2.165 -2.615 1.00 98.12 87 GLY A CA 1
ATOM 665 C C . GLY A 1 87 ? 12.316 0.975 -1.716 1.00 98.12 87 GLY A C 1
ATOM 666 O O . GLY A 1 87 ? 12.207 -0.177 -2.145 1.00 98.12 87 GLY A O 1
ATOM 667 N N . MET A 1 88 ? 12.673 1.227 -0.456 1.00 98.12 88 MET A N 1
ATOM 668 C CA . MET A 1 88 ? 12.921 0.181 0.536 1.00 98.12 88 MET A CA 1
ATOM 669 C C . MET A 1 88 ? 11.692 -0.721 0.721 1.00 98.12 88 MET A C 1
ATOM 671 O O . MET A 1 88 ? 11.799 -1.943 0.587 1.00 98.12 88 MET A O 1
ATOM 675 N N . LEU A 1 89 ? 10.518 -0.141 0.981 1.00 98.44 89 LEU A N 1
ATOM 676 C CA . LEU A 1 89 ? 9.293 -0.895 1.256 1.00 98.44 89 LEU A CA 1
ATOM 677 C C . LEU A 1 89 ? 8.812 -1.691 0.036 1.00 98.44 89 LEU A C 1
ATOM 679 O O . LEU A 1 89 ? 8.368 -2.831 0.189 1.00 98.44 89 LEU A O 1
ATOM 683 N N . LEU A 1 90 ? 8.948 -1.151 -1.182 1.00 98.50 90 LEU A N 1
ATOM 684 C CA . LEU A 1 90 ? 8.645 -1.896 -2.408 1.00 98.50 90 LEU A CA 1
ATOM 685 C C . LEU A 1 90 ? 9.571 -3.104 -2.599 1.00 98.50 90 LEU A C 1
ATOM 687 O O . LEU A 1 90 ? 9.098 -4.159 -3.026 1.00 98.50 90 LEU A O 1
ATOM 691 N N . ARG A 1 91 ? 10.863 -2.990 -2.267 1.00 98.44 91 ARG A N 1
ATOM 692 C CA . ARG A 1 91 ? 11.802 -4.125 -2.329 1.00 98.44 91 ARG A CA 1
ATOM 693 C C . ARG A 1 91 ? 11.477 -5.181 -1.275 1.00 98.44 91 ARG A C 1
ATOM 695 O O . ARG A 1 91 ? 11.393 -6.355 -1.623 1.00 98.44 91 ARG A O 1
ATOM 702 N N . ILE A 1 92 ? 11.181 -4.770 -0.038 1.00 98.31 92 ILE A N 1
ATOM 703 C CA . ILE A 1 92 ? 10.713 -5.679 1.025 1.00 98.31 92 ILE A CA 1
ATOM 704 C C . ILE A 1 92 ? 9.447 -6.417 0.579 1.00 98.31 92 ILE A C 1
ATOM 706 O O . ILE A 1 92 ? 9.329 -7.630 0.754 1.00 98.31 92 ILE A O 1
ATOM 710 N N . PHE A 1 93 ? 8.497 -5.699 -0.023 1.00 98.50 93 PHE A N 1
ATOM 711 C CA . PHE A 1 93 ? 7.289 -6.302 -0.569 1.00 98.50 93 PHE A CA 1
ATOM 712 C C . PHE A 1 93 ? 7.600 -7.319 -1.674 1.00 98.50 93 PHE A C 1
ATOM 714 O O . PHE A 1 93 ? 7.061 -8.429 -1.658 1.00 98.50 93 PHE A O 1
ATOM 721 N N . ALA A 1 94 ? 8.478 -6.952 -2.609 1.00 98.19 94 ALA A N 1
ATOM 722 C CA . ALA A 1 94 ? 8.880 -7.803 -3.722 1.00 98.19 94 ALA A CA 1
ATOM 723 C C . ALA A 1 94 ? 9.542 -9.105 -3.258 1.00 98.19 94 ALA A C 1
ATOM 725 O O . ALA A 1 94 ? 9.250 -10.167 -3.805 1.00 98.19 94 ALA A O 1
ATOM 726 N N . GLU A 1 95 ? 10.398 -9.010 -2.242 1.00 98.06 95 GLU A N 1
ATOM 727 C CA . GLU A 1 95 ? 11.151 -10.127 -1.678 1.00 98.06 95 GLU A CA 1
ATOM 728 C C . GLU A 1 95 ? 10.264 -11.070 -0.856 1.00 98.06 95 GLU A C 1
ATOM 730 O O . GLU A 1 95 ? 10.313 -12.285 -1.041 1.00 98.06 95 GLU A O 1
ATOM 735 N N . LYS A 1 96 ? 9.436 -10.524 0.042 1.00 97.88 96 LYS A N 1
ATOM 736 C CA . LYS A 1 96 ? 8.685 -11.332 1.014 1.00 97.88 96 LYS A CA 1
ATOM 737 C C . LYS A 1 96 ? 7.320 -11.800 0.529 1.00 97.88 96 LYS A C 1
ATOM 739 O O . LYS A 1 96 ? 6.849 -12.852 0.955 1.00 97.88 96 LYS A O 1
ATOM 744 N N . HIS A 1 97 ? 6.651 -11.003 -0.303 1.00 97.62 97 HIS A N 1
ATOM 745 C CA . HIS A 1 97 ? 5.215 -11.166 -0.548 1.00 97.62 97 HIS A CA 1
ATOM 746 C C . HIS A 1 97 ? 4.891 -11.488 -1.995 1.00 97.62 97 HIS A C 1
ATOM 748 O O . HIS A 1 97 ? 4.116 -12.412 -2.257 1.00 97.62 97 HIS A O 1
ATOM 754 N N . ALA A 1 98 ? 5.418 -10.700 -2.932 1.00 97.38 98 ALA A N 1
ATOM 755 C CA . ALA A 1 98 ? 5.130 -10.863 -4.350 1.00 97.38 98 ALA A CA 1
ATOM 756 C C . ALA A 1 98 ? 6.030 -9.979 -5.223 1.00 97.38 98 ALA A C 1
ATOM 758 O O . ALA A 1 98 ? 5.987 -8.759 -5.048 1.00 97.38 98 ALA A O 1
ATOM 759 N N . PRO A 1 99 ? 6.706 -10.526 -6.255 1.00 97.69 99 PRO A N 1
ATOM 760 C CA . PRO A 1 99 ? 7.382 -9.712 -7.262 1.00 97.69 99 PRO A CA 1
ATOM 761 C C . PRO A 1 99 ? 6.448 -8.633 -7.822 1.00 97.69 99 PRO A C 1
ATOM 763 O O . PRO A 1 99 ? 5.276 -8.911 -8.095 1.00 97.69 99 PRO A O 1
ATOM 766 N N . LEU A 1 100 ? 6.949 -7.409 -8.016 1.00 96.38 100 LEU A N 1
ATOM 767 C CA . LEU A 1 100 ? 6.120 -6.252 -8.398 1.00 96.38 100 LEU A CA 1
ATOM 768 C C . LEU A 1 100 ? 5.365 -6.448 -9.724 1.00 96.38 100 LEU A C 1
ATOM 770 O O . LEU A 1 100 ? 4.291 -5.884 -9.907 1.00 96.38 100 LEU A O 1
ATOM 774 N N . ASN A 1 101 ? 5.902 -7.282 -10.618 1.00 94.88 101 ASN A N 1
ATOM 775 C CA . ASN A 1 101 ? 5.328 -7.637 -11.917 1.00 94.88 101 ASN A CA 1
ATOM 776 C C . ASN A 1 101 ? 4.433 -8.894 -11.884 1.00 94.88 101 ASN A C 1
ATOM 778 O O . ASN A 1 101 ? 4.114 -9.452 -12.936 1.00 94.88 101 ASN A O 1
ATOM 782 N N . SER A 1 102 ? 4.041 -9.371 -10.704 1.00 95.94 102 SER A N 1
ATOM 783 C CA . SER A 1 102 ? 3.207 -10.566 -10.553 1.00 95.94 102 SER A CA 1
ATOM 784 C C . SER A 1 102 ? 1.711 -10.246 -10.497 1.00 95.94 102 SER A C 1
ATOM 786 O O . SER A 1 102 ? 1.289 -9.154 -10.108 1.00 95.94 102 SER A O 1
ATOM 788 N N . ASP A 1 103 ? 0.882 -11.249 -10.800 1.00 94.75 103 ASP A N 1
ATOM 789 C CA . ASP A 1 103 ? -0.570 -11.160 -10.606 1.00 94.75 103 ASP A CA 1
ATOM 790 C C . ASP A 1 103 ? -0.943 -10.893 -9.147 1.00 94.75 103 ASP A C 1
ATOM 792 O O . ASP A 1 103 ? -1.884 -10.154 -8.867 1.00 94.75 103 ASP A O 1
ATOM 796 N N . ARG A 1 104 ? -0.174 -11.457 -8.209 1.00 95.69 104 ARG A N 1
ATOM 797 C CA . ARG A 1 104 ? -0.371 -11.281 -6.768 1.00 95.69 104 ARG A CA 1
ATOM 798 C C . ARG A 1 104 ? -0.187 -9.819 -6.360 1.00 95.69 104 ARG A C 1
ATOM 800 O O . ARG A 1 104 ? -1.057 -9.275 -5.681 1.00 95.69 104 ARG A O 1
ATOM 807 N N . ALA A 1 105 ? 0.900 -9.182 -6.802 1.00 96.38 105 ALA A N 1
ATOM 808 C CA . ALA A 1 105 ? 1.161 -7.765 -6.552 1.00 96.38 105 ALA A CA 1
ATOM 809 C C . ALA A 1 105 ? 0.051 -6.888 -7.147 1.00 96.38 105 ALA A C 1
ATOM 811 O O . ALA A 1 105 ? -0.515 -6.037 -6.456 1.00 96.38 105 ALA A O 1
ATOM 812 N N . ARG A 1 106 ? -0.352 -7.175 -8.392 1.00 93.88 106 ARG A N 1
ATOM 813 C CA . ARG A 1 106 ? -1.485 -6.511 -9.048 1.00 93.88 106 ARG A CA 1
ATOM 814 C C . ARG A 1 106 ? -2.779 -6.628 -8.237 1.00 93.88 106 ARG A C 1
ATOM 816 O O . ARG A 1 106 ? -3.447 -5.622 -8.002 1.00 93.88 106 ARG A O 1
ATOM 823 N N . SER A 1 107 ? -3.148 -7.832 -7.801 1.00 94.88 107 SER A N 1
ATOM 824 C CA . SER A 1 107 ? -4.363 -8.059 -7.009 1.00 94.88 107 SER A CA 1
ATOM 825 C C . SER A 1 107 ? -4.342 -7.296 -5.685 1.00 94.88 107 SER A C 1
ATOM 827 O O . SER A 1 107 ? -5.368 -6.737 -5.297 1.00 94.88 107 SER A O 1
ATOM 829 N N . LEU A 1 108 ? -3.189 -7.228 -5.014 1.00 95.88 108 LEU A N 1
ATOM 830 C CA . LEU A 1 108 ? -3.026 -6.472 -3.770 1.00 95.88 108 LEU A CA 1
ATOM 831 C C . LEU A 1 108 ? -3.167 -4.962 -4.002 1.00 95.88 108 LEU A C 1
ATOM 833 O O . LEU A 1 108 ? -3.900 -4.306 -3.264 1.00 95.88 108 LEU A O 1
ATOM 837 N N . GLY A 1 109 ? -2.577 -4.424 -5.073 1.00 95.31 109 GLY A N 1
ATOM 838 C CA . GLY A 1 109 ? -2.750 -3.021 -5.460 1.00 95.31 109 GLY A CA 1
ATOM 839 C C . GLY A 1 109 ? -4.204 -2.660 -5.798 1.00 95.31 109 GLY A C 1
ATOM 840 O O . GLY A 1 109 ? -4.704 -1.611 -5.388 1.00 95.31 109 GLY A O 1
ATOM 841 N N . ILE A 1 110 ? -4.929 -3.542 -6.496 1.00 92.56 110 ILE A N 1
ATOM 842 C CA . ILE A 1 110 ? -6.369 -3.367 -6.761 1.00 92.56 110 ILE A CA 1
ATOM 843 C C . ILE A 1 110 ? -7.163 -3.402 -5.451 1.00 92.56 110 ILE A C 1
ATOM 845 O O . ILE A 1 110 ? -8.044 -2.566 -5.248 1.00 92.56 110 ILE A O 1
ATOM 849 N N . CYS A 1 111 ? -6.851 -4.339 -4.555 1.00 93.62 111 CYS A N 1
ATOM 850 C CA . CYS A 1 111 ? -7.517 -4.457 -3.261 1.00 93.62 111 CYS A CA 1
ATOM 851 C C . CYS A 1 111 ? -7.342 -3.180 -2.426 1.00 93.62 111 CYS A C 1
ATOM 853 O O . CYS A 1 111 ? -8.339 -2.611 -1.987 1.00 93.62 111 CYS A O 1
ATOM 855 N N . LEU A 1 112 ? -6.114 -2.658 -2.336 1.00 94.38 112 LEU A N 1
ATOM 856 C CA . LEU A 1 112 ? -5.818 -1.405 -1.640 1.00 94.38 112 LEU A CA 1
ATOM 857 C C . LEU A 1 112 ? -6.645 -0.235 -2.188 1.00 94.38 112 LEU A C 1
ATOM 859 O O . LEU A 1 112 ? -7.289 0.481 -1.427 1.00 94.38 112 LEU A O 1
ATOM 863 N N . THR A 1 113 ? -6.679 -0.049 -3.513 1.00 92.44 113 THR A N 1
ATOM 864 C CA . THR A 1 113 ? -7.461 1.053 -4.111 1.00 92.44 113 THR A CA 1
ATOM 865 C C . THR A 1 113 ? -8.962 0.931 -3.824 1.00 92.44 113 THR A C 1
ATOM 867 O O . THR A 1 113 ? -9.628 1.944 -3.602 1.00 92.44 113 THR A O 1
ATOM 870 N N . ARG A 1 114 ? -9.504 -0.295 -3.772 1.00 90.31 114 ARG A N 1
ATOM 871 C CA . ARG A 1 114 ? -10.900 -0.552 -3.376 1.00 90.31 114 ARG A CA 1
ATOM 872 C C . ARG A 1 114 ? -11.140 -0.243 -1.900 1.00 90.31 114 ARG A C 1
ATOM 874 O O . ARG A 1 114 ? -12.138 0.392 -1.582 1.00 90.31 114 ARG A O 1
ATOM 881 N N . GLN A 1 115 ? -10.224 -0.649 -1.025 1.00 89.88 115 GLN A N 1
ATOM 882 C CA . GLN A 1 115 ? -10.304 -0.396 0.415 1.00 89.88 115 GLN A CA 1
ATOM 883 C C . GLN A 1 115 ? -10.193 1.096 0.747 1.00 89.88 115 GLN A C 1
ATOM 885 O O . GLN A 1 115 ? -10.903 1.571 1.619 1.00 89.88 115 GLN A O 1
ATOM 890 N N . ILE A 1 116 ? -9.369 1.870 0.037 1.00 89.69 116 ILE A N 1
ATOM 891 C CA . ILE A 1 116 ? -9.338 3.334 0.200 1.00 89.69 116 ILE A CA 1
ATOM 892 C C . ILE A 1 116 ? -10.639 3.960 -0.310 1.00 89.69 116 ILE A C 1
ATOM 894 O O . ILE A 1 116 ? -11.213 4.817 0.355 1.00 89.69 116 ILE A O 1
ATOM 898 N N . SER A 1 117 ? -11.151 3.493 -1.453 1.00 86.62 117 SER A N 1
ATOM 899 C CA . SER A 1 117 ? -12.422 3.985 -2.004 1.00 86.62 117 SER A CA 1
ATOM 900 C C . SER A 1 117 ? -13.602 3.771 -1.052 1.00 86.62 117 SER A C 1
ATOM 902 O O . SER A 1 117 ? -14.512 4.596 -1.034 1.00 86.62 117 SER A O 1
ATOM 904 N N . SER A 1 118 ? -13.597 2.703 -0.241 1.00 84.19 118 SER A N 1
ATOM 905 C CA . SER A 1 118 ? -14.678 2.450 0.721 1.00 84.19 118 SER A CA 1
ATOM 906 C C . SER A 1 118 ? -14.729 3.453 1.873 1.00 84.19 118 SER A C 1
ATOM 908 O O . SER A 1 118 ? -15.723 3.470 2.583 1.00 84.19 118 SER A O 1
ATOM 910 N N . PHE A 1 119 ? -13.705 4.295 2.053 1.00 82.19 119 PHE A N 1
ATOM 911 C CA . PHE A 1 119 ? -13.726 5.417 2.999 1.00 82.19 119 PHE A CA 1
ATOM 912 C C . PHE A 1 119 ? -14.291 6.711 2.395 1.00 82.19 119 PHE A C 1
ATOM 914 O O . PHE A 1 119 ? -14.208 7.755 3.037 1.00 82.19 119 PHE A O 1
ATOM 921 N N . CYS A 1 120 ? -14.849 6.656 1.179 1.00 82.44 120 CYS A N 1
ATOM 922 C CA . CYS A 1 120 ? -15.443 7.799 0.481 1.00 82.44 120 CYS A CA 1
ATOM 923 C C . CYS A 1 120 ? -14.520 9.034 0.485 1.00 82.44 120 CYS A C 1
ATOM 925 O O . CYS A 1 120 ? -14.908 10.087 0.997 1.00 82.44 120 CYS A O 1
ATOM 927 N N . PRO A 1 121 ? -13.286 8.916 -0.043 1.00 83.19 121 PRO A N 1
ATOM 928 C CA . PRO A 1 121 ? -12.345 10.025 -0.024 1.00 83.19 121 PRO A CA 1
ATOM 929 C C . PRO A 1 121 ? -12.899 11.205 -0.837 1.00 83.19 121 PRO A C 1
ATOM 931 O O . PRO A 1 121 ? -13.767 11.032 -1.692 1.00 83.19 121 PRO A O 1
ATOM 934 N N . SER A 1 122 ? -12.412 12.418 -0.585 1.00 75.31 122 SER A N 1
ATOM 935 C CA . SER A 1 122 ? -12.908 13.629 -1.257 1.00 75.31 122 SER A CA 1
ATOM 936 C C . SER A 1 122 ? -12.589 13.672 -2.756 1.00 75.31 122 SER A C 1
ATOM 938 O O . SER A 1 122 ? -13.214 14.454 -3.478 1.00 75.31 122 SER A O 1
ATOM 940 N N . TYR A 1 123 ? -11.659 12.820 -3.215 1.00 68.81 123 TYR A N 1
ATOM 941 C CA . TYR A 1 123 ? -11.057 12.838 -4.546 1.00 68.81 123 TYR A CA 1
ATOM 942 C C . TYR A 1 123 ? -10.353 14.194 -4.817 1.00 68.81 123 TYR A C 1
ATOM 944 O O . TYR A 1 123 ? -10.573 15.186 -4.121 1.00 68.81 123 TYR A O 1
ATOM 952 N N . PHE A 1 124 ? -9.479 14.260 -5.826 1.00 64.38 124 PHE A N 1
ATOM 953 C CA . PHE A 1 124 ? -8.747 15.471 -6.265 1.00 64.38 124 PHE A CA 1
ATOM 954 C C . PHE A 1 124 ? -7.399 15.808 -5.596 1.00 64.38 124 PHE A C 1
ATOM 956 O O . PHE A 1 124 ? -6.937 16.934 -5.781 1.00 64.38 124 PHE A O 1
ATOM 963 N N . GLY A 1 125 ? -6.710 14.901 -4.895 1.00 59.19 125 GLY A N 1
ATOM 964 C CA . GLY A 1 125 ? -5.305 15.154 -4.524 1.00 59.19 125 GLY A CA 1
ATOM 965 C C . GLY A 1 125 ? -5.111 16.231 -3.454 1.00 59.19 125 GLY A C 1
ATOM 966 O O . GLY A 1 125 ? -3.986 16.684 -3.254 1.00 59.19 125 GLY A O 1
ATOM 967 N N . ARG A 1 126 ? -6.184 16.747 -2.830 1.00 60.69 126 ARG A N 1
ATOM 968 C CA . ARG A 1 126 ? -6.140 18.060 -2.148 1.00 60.69 126 ARG A CA 1
ATOM 969 C C . ARG A 1 126 ? -5.211 18.079 -0.939 1.00 60.69 126 ARG A C 1
ATOM 971 O O . ARG A 1 126 ? -4.755 19.155 -0.562 1.00 60.69 126 ARG A O 1
ATOM 978 N N . ASN A 1 127 ? -4.942 16.915 -0.351 1.00 60.78 127 ASN A N 1
ATOM 979 C CA . ASN A 1 127 ? -4.102 16.787 0.834 1.00 60.78 127 ASN A CA 1
ATOM 980 C C . ASN A 1 127 ? -2.671 16.327 0.517 1.00 60.78 127 ASN A C 1
ATOM 982 O O . ASN A 1 127 ? -1.892 16.127 1.448 1.00 60.78 127 ASN A O 1
ATOM 986 N N . ILE A 1 128 ? -2.316 16.143 -0.762 1.00 70.12 128 ILE A N 1
ATOM 987 C CA . ILE A 1 128 ? -1.033 15.558 -1.163 1.00 70.12 128 ILE A CA 1
ATOM 988 C C . ILE A 1 128 ? -0.255 16.510 -2.068 1.00 70.12 128 ILE A C 1
ATOM 990 O O . ILE A 1 128 ? -0.641 16.791 -3.201 1.00 70.12 128 ILE A O 1
ATOM 994 N N . SER A 1 129 ? 0.888 16.978 -1.569 1.00 70.38 129 SER A N 1
ATOM 995 C CA . SER A 1 129 ? 1.755 17.933 -2.263 1.00 70.38 129 SER A CA 1
ATOM 996 C C . SER A 1 129 ? 2.765 17.292 -3.219 1.00 70.38 129 SER A C 1
ATOM 998 O O . SER A 1 129 ? 3.352 18.009 -4.029 1.00 70.38 129 SER A O 1
ATOM 1000 N N . SER A 1 130 ? 2.980 15.975 -3.157 1.00 81.25 130 SER A N 1
ATOM 1001 C CA . SER A 1 130 ? 4.037 15.286 -3.905 1.00 81.25 130 SER A CA 1
ATOM 1002 C C . SER A 1 130 ? 3.600 13.924 -4.458 1.00 81.25 130 SER A C 1
ATOM 1004 O O . SER A 1 130 ? 2.646 13.294 -4.011 1.00 81.25 130 SER A O 1
ATOM 1006 N N . PHE A 1 131 ? 4.289 13.481 -5.507 1.00 91.88 131 PHE A N 1
ATOM 1007 C CA . PHE A 1 131 ? 4.221 12.114 -6.014 1.00 91.88 131 PHE A CA 1
ATOM 1008 C C . PHE A 1 131 ? 5.605 11.768 -6.555 1.00 91.88 131 PHE A C 1
ATOM 1010 O O . PHE A 1 131 ? 5.976 12.242 -7.631 1.00 91.88 131 PHE A O 1
ATOM 1017 N N . THR A 1 132 ? 6.350 10.945 -5.821 1.00 94.25 132 THR A N 1
ATOM 1018 C CA . THR A 1 132 ? 7.718 10.560 -6.184 1.00 94.25 132 THR A CA 1
ATOM 1019 C C . THR A 1 132 ? 7.826 9.046 -6.179 1.00 94.25 132 THR A C 1
ATOM 1021 O O . THR A 1 132 ? 7.866 8.412 -5.130 1.00 94.25 132 THR A O 1
ATOM 1024 N N . TYR A 1 133 ? 7.815 8.449 -7.371 1.00 95.06 133 TYR A N 1
ATOM 1025 C CA . TYR A 1 133 ? 7.989 7.007 -7.519 1.00 95.06 133 TYR A CA 1
ATOM 1026 C C . TYR A 1 133 ? 9.488 6.688 -7.646 1.00 95.06 133 TYR A C 1
ATOM 1028 O O . TYR A 1 133 ? 10.132 7.341 -8.471 1.00 95.06 133 TYR A O 1
ATOM 1036 N N . PRO A 1 134 ? 10.030 5.691 -6.916 1.00 96.56 134 PRO A N 1
ATOM 1037 C CA . PRO A 1 134 ? 11.451 5.345 -6.961 1.00 96.56 134 PRO A CA 1
ATOM 1038 C C . PRO A 1 134 ? 11.952 5.112 -8.400 1.00 96.56 134 PRO A C 1
ATOM 1040 O O . PRO A 1 134 ? 11.419 4.229 -9.084 1.00 96.56 134 PRO A O 1
ATOM 1043 N N . PRO A 1 135 ? 12.938 5.889 -8.894 1.00 94.25 135 PRO A N 1
ATOM 1044 C CA . PRO A 1 135 ? 13.399 5.845 -10.280 1.00 94.25 135 PRO A CA 1
ATOM 1045 C C . PRO A 1 135 ? 13.935 4.480 -10.708 1.00 94.25 135 PRO A C 1
ATOM 1047 O O . PRO A 1 135 ? 13.705 4.056 -11.838 1.00 94.25 135 PRO A O 1
ATOM 1050 N N . ASP A 1 136 ? 14.613 3.768 -9.811 1.00 93.88 136 ASP A N 1
ATOM 1051 C CA . ASP A 1 136 ? 15.193 2.450 -10.080 1.00 93.88 136 ASP A CA 1
ATOM 1052 C C . ASP A 1 136 ? 14.136 1.337 -10.178 1.00 93.88 136 ASP A C 1
ATOM 1054 O O . ASP A 1 136 ? 14.361 0.311 -10.819 1.00 93.88 136 ASP A O 1
ATOM 1058 N N . LEU A 1 137 ? 12.961 1.556 -9.582 1.00 95.56 137 LEU A N 1
ATOM 1059 C CA . LEU A 1 137 ? 11.809 0.656 -9.654 1.00 95.56 137 LEU A CA 1
ATOM 1060 C C . LEU A 1 137 ? 10.781 1.105 -10.700 1.00 95.56 137 LEU A C 1
ATOM 1062 O O . LEU A 1 137 ? 9.706 0.503 -10.802 1.00 95.56 137 LEU A O 1
ATOM 1066 N N . MET A 1 138 ? 11.074 2.168 -11.456 1.00 94.00 138 MET A N 1
ATOM 1067 C CA . MET A 1 138 ? 10.168 2.716 -12.456 1.00 94.00 138 MET A CA 1
ATOM 1068 C C . MET A 1 138 ? 9.880 1.670 -13.548 1.00 94.00 138 MET A C 1
ATOM 1070 O O . MET A 1 138 ? 10.802 1.215 -14.230 1.00 94.00 138 MET A O 1
ATOM 1074 N N . PRO A 1 139 ? 8.609 1.291 -13.776 1.00 92.12 139 PRO A N 1
ATOM 1075 C CA . PRO A 1 139 ? 8.277 0.329 -14.818 1.00 92.12 139 PRO A CA 1
ATOM 1076 C C . PRO A 1 139 ? 8.587 0.898 -16.214 1.00 92.12 139 PRO A C 1
ATOM 1078 O O . PRO A 1 139 ? 8.078 1.969 -16.547 1.00 92.12 139 PRO A O 1
ATOM 1081 N N . PRO A 1 140 ? 9.313 0.180 -17.091 1.00 90.44 140 PRO A N 1
ATOM 1082 C CA . PRO A 1 140 ? 9.708 0.712 -18.402 1.00 90.44 140 PRO A CA 1
ATOM 1083 C C . PRO A 1 140 ? 8.503 0.998 -19.312 1.00 90.44 140 PRO A C 1
ATOM 1085 O O . PRO A 1 140 ? 8.499 1.953 -20.079 1.00 90.44 140 PRO A O 1
ATOM 1088 N N . CYS A 1 141 ? 7.437 0.207 -19.176 1.00 89.56 141 CYS A N 1
ATOM 1089 C CA . CYS A 1 141 ? 6.216 0.323 -19.977 1.00 89.56 141 CYS A CA 1
ATOM 1090 C C . CYS A 1 141 ? 5.208 1.363 -19.446 1.00 89.56 141 CYS A C 1
ATOM 1092 O O . CYS A 1 141 ? 4.082 1.437 -19.942 1.00 89.56 141 CYS A O 1
ATOM 1094 N N . VAL A 1 142 ? 5.559 2.150 -18.420 1.00 86.94 142 VAL A N 1
ATOM 1095 C CA . VAL A 1 142 ? 4.612 3.066 -17.758 1.00 86.94 142 VAL A CA 1
ATOM 1096 C C . VAL A 1 142 ? 4.096 4.174 -18.683 1.00 86.94 142 VAL A C 1
ATOM 1098 O O . VAL A 1 142 ? 2.946 4.588 -18.558 1.00 86.94 142 VAL A O 1
ATOM 1101 N N . PHE A 1 143 ? 4.919 4.624 -19.633 1.00 84.06 143 PHE A N 1
ATOM 1102 C CA . PHE A 1 143 ? 4.564 5.679 -20.590 1.00 84.06 143 PHE A CA 1
ATOM 1103 C C . PHE A 1 143 ? 3.812 5.152 -21.819 1.00 84.06 143 PHE A C 1
ATOM 1105 O O . PHE A 1 143 ? 3.118 5.911 -22.493 1.00 84.06 143 PHE A O 1
ATOM 1112 N N . GLU A 1 144 ? 3.920 3.853 -22.096 1.00 82.25 144 GLU A N 1
ATOM 1113 C CA . GLU A 1 144 ? 3.236 3.182 -23.206 1.00 82.25 144 GLU A CA 1
ATOM 1114 C C . GLU A 1 144 ? 1.817 2.766 -22.809 1.00 82.25 144 GLU A C 1
ATOM 1116 O O . GLU A 1 144 ? 0.867 2.859 -23.591 1.00 82.25 144 GLU A O 1
ATOM 1121 N N . HIS A 1 145 ? 1.649 2.343 -21.556 1.00 79.56 145 HIS A N 1
ATOM 1122 C CA . HIS A 1 145 ? 0.358 1.961 -21.013 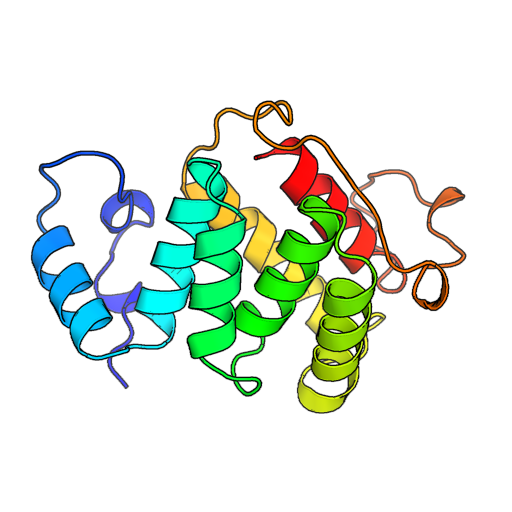1.00 79.56 145 HIS A CA 1
ATOM 1123 C C . HIS A 1 145 ? -0.356 3.167 -20.409 1.00 79.56 145 HIS A C 1
ATOM 1125 O O . HIS A 1 145 ? -0.001 3.648 -19.338 1.00 79.56 145 HIS A O 1
ATOM 1131 N N . ARG A 1 146 ? -1.434 3.626 -21.055 1.00 67.88 146 ARG A N 1
ATOM 1132 C CA . ARG A 1 146 ? -2.382 4.557 -20.421 1.00 67.88 146 ARG A CA 1
ATOM 1133 C C . ARG A 1 146 ? -3.132 3.869 -19.283 1.00 67.88 146 ARG A C 1
ATOM 1135 O O . ARG A 1 146 ? -3.240 2.642 -19.268 1.00 67.88 146 ARG A O 1
ATOM 1142 N N . GLN A 1 147 ? -3.724 4.678 -18.399 1.00 62.25 147 GLN A N 1
ATOM 1143 C CA . GLN A 1 147 ? -4.633 4.277 -17.319 1.00 62.25 147 GLN A CA 1
ATOM 1144 C C . GLN A 1 147 ? -5.867 3.556 -17.895 1.00 62.25 147 GLN A C 1
ATOM 1146 O O . GLN A 1 147 ? -6.942 4.122 -18.067 1.00 62.25 147 GLN A O 1
ATOM 1151 N N . THR A 1 148 ? -5.678 2.304 -18.293 1.00 54.31 148 THR A N 1
ATOM 1152 C CA . THR A 1 148 ? -6.639 1.496 -19.033 1.00 54.31 148 THR A CA 1
ATOM 1153 C C . THR A 1 148 ? -6.757 0.135 -18.358 1.00 54.31 148 THR A C 1
ATOM 1155 O O . THR A 1 148 ? -5.787 -0.369 -17.792 1.00 54.31 148 THR A O 1
ATOM 1158 N N . PRO A 1 149 ? -7.939 -0.496 -18.403 1.00 52.84 149 PRO A N 1
ATOM 1159 C CA . PRO A 1 149 ? -8.211 -1.754 -17.708 1.00 52.84 149 PRO A CA 1
ATOM 1160 C C . PRO A 1 149 ? -7.455 -2.972 -18.277 1.00 52.84 149 PRO A C 1
ATOM 1162 O O . PRO A 1 149 ? -7.705 -4.093 -17.843 1.00 52.84 149 PRO A O 1
ATOM 1165 N N . ARG A 1 150 ? -6.533 -2.794 -19.236 1.00 54.81 150 ARG A N 1
ATOM 1166 C CA . ARG A 1 150 ? -5.644 -3.855 -19.734 1.00 54.81 150 ARG A CA 1
ATOM 1167 C C . ARG A 1 150 ? -4.347 -3.820 -18.934 1.00 54.81 150 ARG A C 1
ATOM 1169 O O . ARG A 1 150 ? -3.428 -3.059 -19.214 1.00 54.81 150 ARG A O 1
ATOM 1176 N N . ILE A 1 151 ? -4.348 -4.606 -17.863 1.00 64.75 151 ILE A N 1
ATOM 1177 C CA . ILE A 1 151 ? -3.436 -4.441 -16.735 1.00 64.75 151 ILE A CA 1
ATOM 1178 C C . ILE A 1 151 ? -2.138 -5.195 -16.998 1.00 64.75 151 ILE A C 1
ATOM 1180 O O . ILE A 1 151 ? -2.018 -6.381 -16.688 1.00 64.75 151 ILE A O 1
ATOM 1184 N N . CYS A 1 152 ? -1.160 -4.492 -17.556 1.00 85.88 152 CYS A N 1
ATOM 1185 C CA . CYS A 1 152 ? 0.222 -4.931 -17.488 1.00 85.88 152 CYS A CA 1
ATOM 1186 C C . CYS A 1 152 ? 0.628 -5.051 -16.012 1.00 85.88 152 CYS A C 1
ATOM 1188 O O . CYS A 1 152 ? 0.543 -4.080 -15.256 1.00 85.88 152 CYS A O 1
ATOM 1190 N N . ASN A 1 153 ? 1.063 -6.242 -15.600 1.00 91.12 153 ASN A N 1
ATOM 1191 C CA . ASN A 1 153 ? 1.500 -6.465 -14.224 1.00 91.12 153 ASN A CA 1
ATOM 1192 C C . ASN A 1 153 ? 2.755 -5.643 -13.900 1.00 91.12 153 ASN A C 1
ATOM 1194 O O . ASN A 1 153 ? 2.900 -5.157 -12.787 1.00 91.12 153 ASN A O 1
ATOM 1198 N N . THR A 1 154 ? 3.627 -5.409 -14.883 1.00 91.31 154 THR A N 1
ATOM 1199 C CA . THR A 1 154 ? 4.871 -4.651 -14.697 1.00 91.31 154 THR A CA 1
ATOM 1200 C C . THR A 1 154 ? 4.621 -3.227 -14.204 1.00 91.31 154 THR A C 1
ATOM 1202 O O . THR A 1 154 ? 5.334 -2.761 -13.325 1.00 91.31 154 THR A O 1
ATOM 1205 N N . CYS A 1 155 ? 3.597 -2.534 -14.718 1.00 92.19 155 CYS A N 1
ATOM 1206 C CA . CYS A 1 155 ? 3.268 -1.172 -14.287 1.00 92.19 155 CYS A CA 1
ATOM 1207 C C . CYS A 1 155 ? 2.069 -1.086 -13.331 1.00 92.19 155 CYS A C 1
ATOM 1209 O O . CYS A 1 155 ? 1.610 0.018 -13.031 1.00 92.19 155 CYS A O 1
ATOM 1211 N N . SER A 1 156 ? 1.531 -2.212 -12.842 1.00 92.50 156 SER A N 1
ATOM 1212 C CA . SER A 1 156 ? 0.294 -2.179 -12.052 1.00 92.50 156 SER A CA 1
ATOM 1213 C C . SER A 1 156 ? 0.453 -1.458 -10.717 1.00 92.50 156 SER A C 1
ATOM 1215 O O . SER A 1 156 ? -0.445 -0.715 -10.334 1.00 92.50 156 SER A O 1
ATOM 1217 N N . ILE A 1 157 ? 1.594 -1.613 -10.034 1.00 95.25 157 ILE A N 1
ATOM 1218 C CA . ILE A 1 157 ? 1.835 -0.952 -8.741 1.00 95.25 157 ILE A CA 1
ATOM 1219 C C . ILE A 1 157 ? 1.970 0.564 -8.905 1.00 95.25 157 ILE A C 1
ATOM 1221 O O . ILE A 1 157 ? 1.352 1.312 -8.149 1.00 95.25 157 ILE A O 1
ATOM 1225 N N . TYR A 1 158 ? 2.668 1.024 -9.948 1.00 94.75 158 TYR A N 1
ATOM 1226 C CA . TYR A 1 158 ? 2.706 2.442 -10.310 1.00 94.75 158 TYR A CA 1
ATOM 1227 C C . TYR A 1 158 ? 1.295 3.008 -10.510 1.00 94.75 158 TYR A C 1
ATOM 1229 O O . TYR A 1 158 ? 0.935 4.032 -9.928 1.00 94.75 158 TYR A O 1
ATOM 1237 N N . TRP A 1 159 ? 0.456 2.321 -11.291 1.00 92.62 159 TRP A N 1
ATOM 1238 C CA . TRP A 1 159 ? -0.907 2.785 -11.546 1.00 92.62 159 TRP A CA 1
ATOM 1239 C C . TRP A 1 159 ? -1.811 2.699 -10.314 1.00 92.62 159 TRP A C 1
ATOM 1241 O O . TRP A 1 159 ? -2.669 3.567 -10.145 1.00 92.62 159 TRP A O 1
ATOM 1251 N N . SER A 1 160 ? -1.592 1.731 -9.419 1.00 93.62 160 SER A N 1
ATOM 1252 C CA . SER A 1 160 ? -2.212 1.713 -8.092 1.00 93.62 160 SER A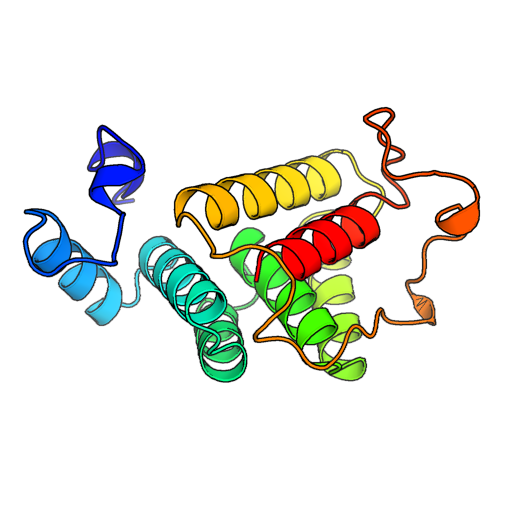 CA 1
ATOM 1253 C C . SER A 1 160 ? -1.812 2.945 -7.282 1.00 93.62 160 SER A C 1
ATOM 1255 O O . SER A 1 160 ? -2.702 3.631 -6.786 1.00 93.62 160 SER A O 1
ATOM 1257 N N . ALA A 1 161 ? -0.525 3.298 -7.220 1.00 94.69 161 ALA A N 1
ATOM 1258 C CA . ALA A 1 161 ? -0.061 4.498 -6.522 1.00 94.69 161 ALA A CA 1
ATOM 1259 C C . ALA A 1 161 ? -0.677 5.778 -7.113 1.00 94.69 161 ALA A C 1
ATOM 1261 O O . ALA A 1 161 ? -1.228 6.595 -6.380 1.00 94.69 161 ALA A O 1
ATOM 1262 N N . ARG A 1 162 ? -0.695 5.922 -8.447 1.00 91.94 162 ARG A N 1
ATOM 1263 C CA . ARG A 1 162 ? -1.367 7.045 -9.133 1.00 91.94 162 ARG A CA 1
ATOM 1264 C C . ARG A 1 162 ? -2.860 7.103 -8.829 1.00 91.94 162 ARG A C 1
ATOM 1266 O O . ARG A 1 162 ? -3.432 8.186 -8.711 1.00 91.94 162 ARG A O 1
ATOM 1273 N N . ARG A 1 163 ? -3.511 5.945 -8.717 1.00 90.94 163 ARG A N 1
ATOM 1274 C CA . ARG A 1 163 ? -4.931 5.869 -8.383 1.00 90.94 163 ARG A CA 1
ATOM 1275 C C . ARG A 1 163 ? -5.179 6.315 -6.945 1.00 90.94 163 ARG A C 1
ATOM 1277 O O . ARG A 1 163 ? -6.093 7.109 -6.744 1.00 90.94 163 ARG A O 1
ATOM 1284 N N . VAL A 1 164 ? -4.358 5.882 -5.989 1.00 92.44 164 VAL A N 1
ATOM 1285 C CA . VAL A 1 164 ? -4.431 6.354 -4.597 1.00 92.44 164 VAL A CA 1
ATOM 1286 C C . VAL A 1 164 ? -4.151 7.857 -4.514 1.00 92.44 164 VAL A C 1
ATOM 1288 O O . VAL A 1 164 ? -4.921 8.570 -3.883 1.00 92.44 164 VAL A O 1
ATOM 1291 N N . TYR A 1 165 ? -3.149 8.361 -5.238 1.00 91.56 165 TYR A N 1
ATOM 1292 C CA . TYR A 1 165 ? -2.860 9.798 -5.322 1.00 91.56 165 TYR A CA 1
ATOM 1293 C C . TYR A 1 165 ? -4.066 10.614 -5.815 1.00 91.56 165 TYR A C 1
ATOM 1295 O O . TYR A 1 165 ? -4.317 11.704 -5.328 1.00 91.56 165 TYR A O 1
ATOM 1303 N N . SER A 1 166 ? -4.855 10.083 -6.757 1.00 88.31 166 SER A N 1
ATOM 1304 C CA . SER A 1 166 ? -6.074 10.765 -7.228 1.00 88.31 166 SER A CA 1
ATOM 1305 C C . SER A 1 166 ? -7.241 10.750 -6.228 1.00 88.31 166 SER A C 1
ATOM 1307 O O . SER A 1 166 ? -8.199 11.509 -6.397 1.00 88.31 166 SER A O 1
ATOM 1309 N N . MET A 1 167 ? -7.203 9.840 -5.248 1.00 88.62 167 MET A N 1
ATOM 1310 C CA . MET A 1 167 ? -8.256 9.650 -4.248 1.00 88.62 167 MET A CA 1
ATOM 1311 C C . MET A 1 167 ? -8.059 10.554 -3.033 1.00 88.62 167 MET A C 1
ATOM 1313 O O . MET A 1 167 ? -9.019 11.188 -2.607 1.00 88.62 167 MET A O 1
ATOM 1317 N N . LEU A 1 168 ? -6.850 10.554 -2.475 1.00 87.81 168 LEU A N 1
ATOM 1318 C CA . LEU A 1 168 ? -6.472 11.287 -1.260 1.00 87.81 168 LEU A CA 1
ATOM 1319 C C . LEU A 1 168 ? -6.241 12.781 -1.542 1.00 87.81 168 LEU A C 1
ATOM 1321 O O . LEU A 1 168 ? -6.284 13.603 -0.598 1.00 87.81 168 LEU A O 1
#

Radius of gyration: 15.61 Å; chains: 1; bounding box: 38×34×45 Å